Protein AF-A0A662TYC6-F1 (afdb_monomer_lite)

Radius of gyration: 16.45 Å; chains: 1; bounding box: 41×38×42 Å

Sequence (161 aa):
MAVKIGWFSTGRDKAARDLLSSVVGGIERGELDVEIRFVFSNRERGENRESDKFFSLVEGFSIPLVCFSSKKFKPEQRRAGLEESKKLGRDSDNLIEWRRSYDSVVMDLIGRFDVDICVLAGYMLIVSDLMCEKLDMINLHPAPPGGPTGSWEEVIWELIR

Foldseek 3Di:
DAAEEEEEAQLQAVVLLVVVVVVLVCVVVVVHSHHHQAYEHLDDAPPDPSSNVSVVSCVVSVHHYHYHHPCPQPVVLCVVQVVVCVVVVHGDPSNLVSLVVRVVVVCVRCVVTDGPAYEARHRPDDHHPVNVVVGHYDYDDPDPVVADDDPPVVRVVVVVD

pLDDT: mean 94.36, std 7.71, range [65.19, 98.81]

Structure (mmCIF, N/CA/C/O backbone):
data_AF-A0A662TYC6-F1
#
_entry.id   AF-A0A662TYC6-F1
#
loop_
_atom_site.group_PDB
_atom_site.id
_atom_site.type_symbol
_atom_site.label_atom_id
_atom_site.label_alt_id
_atom_site.label_comp_id
_atom_site.label_asym_id
_atom_site.label_entity_id
_atom_site.label_seq_id
_atom_site.pdbx_PDB_ins_code
_atom_site.Cartn_x
_atom_site.Cartn_y
_atom_site.Cartn_z
_atom_site.occupancy
_atom_site.B_iso_or_equiv
_atom_site.auth_seq_id
_atom_site.auth_comp_id
_atom_site.auth_asym_id
_atom_site.auth_atom_id
_atom_site.pdbx_PDB_model_num
ATOM 1 N N . MET A 1 1 ? -23.535 -4.348 9.429 1.00 72.38 1 MET A N 1
ATOM 2 C CA . MET A 1 1 ? -22.223 -4.927 9.780 1.00 72.38 1 MET A CA 1
ATOM 3 C C . MET A 1 1 ? -21.223 -4.032 9.098 1.00 72.38 1 MET A C 1
ATOM 5 O O . MET A 1 1 ? -21.409 -3.808 7.907 1.00 72.38 1 MET A O 1
ATOM 9 N N . ALA A 1 2 ? -20.251 -3.513 9.847 1.00 89.31 2 ALA A N 1
ATOM 10 C CA . ALA A 1 2 ? -19.237 -2.626 9.299 1.00 89.31 2 ALA A CA 1
ATOM 11 C C . ALA A 1 2 ? -18.475 -3.318 8.166 1.00 89.31 2 ALA A C 1
ATOM 13 O O . ALA A 1 2 ? -18.137 -4.498 8.286 1.00 89.31 2 ALA A O 1
ATOM 14 N N . VAL A 1 3 ? -18.205 -2.583 7.089 1.00 96.56 3 VAL A N 1
ATOM 15 C CA . VAL A 1 3 ? -17.368 -3.077 5.989 1.00 96.56 3 VAL A CA 1
ATOM 16 C C . VAL A 1 3 ? -15.922 -3.129 6.472 1.00 96.56 3 VAL A C 1
ATOM 18 O O . VAL A 1 3 ? -15.377 -2.125 6.932 1.00 96.56 3 VAL A O 1
ATOM 21 N N . LYS A 1 4 ? -15.280 -4.287 6.370 1.00 98.25 4 LYS A N 1
ATOM 22 C CA . LYS A 1 4 ? -13.887 -4.493 6.768 1.00 98.25 4 LYS A CA 1
ATOM 23 C C . LYS A 1 4 ? -12.969 -4.131 5.615 1.00 98.25 4 LYS A C 1
ATOM 25 O O . LYS A 1 4 ? -13.042 -4.743 4.551 1.00 98.25 4 LYS A O 1
ATOM 30 N N . ILE A 1 5 ? -12.068 -3.179 5.824 1.00 98.25 5 ILE A N 1
ATOM 31 C CA . ILE A 1 5 ? -11.175 -2.704 4.768 1.00 98.25 5 ILE A CA 1
ATOM 32 C C . ILE A 1 5 ? -9.700 -2.956 5.058 1.00 98.25 5 ILE A C 1
ATOM 34 O O . ILE A 1 5 ? -9.227 -2.813 6.189 1.00 98.25 5 ILE A O 1
ATOM 38 N N . GLY A 1 6 ? -8.961 -3.288 4.001 1.00 98.56 6 GLY A N 1
ATOM 39 C CA . GLY A 1 6 ? -7.503 -3.218 3.956 1.00 98.56 6 GLY A CA 1
ATOM 40 C C . GLY A 1 6 ? -7.054 -1.890 3.353 1.00 98.56 6 GLY A C 1
ATOM 41 O O . GLY A 1 6 ? -7.496 -1.523 2.268 1.00 98.56 6 GLY A O 1
ATOM 42 N N . TRP A 1 7 ? -6.181 -1.144 4.023 1.00 98.62 7 TRP A N 1
ATOM 43 C CA . TRP A 1 7 ? -5.755 0.179 3.558 1.00 98.62 7 TRP A CA 1
ATOM 44 C C . TRP A 1 7 ? -4.341 0.144 2.983 1.00 98.62 7 TRP A C 1
ATOM 46 O O . TRP A 1 7 ? -3.376 -0.077 3.705 1.00 98.62 7 TRP A O 1
ATOM 56 N N . PHE A 1 8 ? -4.172 0.421 1.697 1.00 98.69 8 PHE A N 1
ATOM 57 C CA . PHE A 1 8 ? -2.863 0.459 1.047 1.00 98.69 8 PHE A CA 1
ATOM 58 C C . PHE A 1 8 ? -2.409 1.902 0.866 1.00 98.69 8 PHE A C 1
ATOM 60 O O . PHE A 1 8 ? -3.081 2.697 0.209 1.00 98.69 8 PHE A O 1
ATOM 67 N N . SER A 1 9 ? -1.237 2.250 1.397 1.00 98.38 9 SER A N 1
ATOM 68 C CA . SER A 1 9 ? -0.655 3.576 1.199 1.00 98.38 9 SER A CA 1
ATOM 69 C C . SER A 1 9 ? 0.863 3.552 1.278 1.00 98.38 9 SER A C 1
ATOM 71 O O . SER A 1 9 ? 1.447 2.933 2.162 1.00 98.38 9 SER A O 1
ATOM 73 N N . THR A 1 10 ? 1.525 4.302 0.398 1.00 98.19 10 THR A N 1
ATOM 74 C CA . THR A 1 10 ? 2.970 4.548 0.517 1.00 98.19 10 THR A CA 1
ATOM 75 C C . THR A 1 10 ? 3.285 5.571 1.623 1.00 98.19 10 THR A C 1
ATOM 77 O O . THR A 1 10 ? 4.440 5.695 2.045 1.00 98.19 10 THR A O 1
ATOM 80 N N . GLY A 1 11 ? 2.289 6.340 2.088 1.00 96.38 11 GLY A N 1
ATOM 81 C CA . GLY A 1 11 ? 2.484 7.388 3.094 1.00 96.38 11 GLY A CA 1
ATOM 82 C C . GLY A 1 11 ? 3.472 8.468 2.639 1.00 96.38 11 GLY A C 1
ATOM 83 O O . GLY A 1 11 ? 4.344 8.865 3.405 1.00 96.38 11 GLY A O 1
ATOM 84 N N . ARG A 1 12 ? 3.428 8.877 1.361 1.00 93.94 12 ARG A N 1
ATOM 85 C CA . ARG A 1 12 ? 4.460 9.741 0.747 1.00 93.94 12 ARG A CA 1
ATOM 86 C C . ARG A 1 12 ? 4.481 11.165 1.319 1.00 93.94 12 ARG A C 1
ATOM 88 O O . ARG A 1 12 ? 5.522 11.815 1.234 1.00 93.94 12 ARG A O 1
ATOM 95 N N . ASP A 1 13 ? 3.375 11.649 1.873 1.00 93.31 13 ASP A N 1
ATOM 96 C CA . ASP A 1 13 ? 3.195 13.058 2.215 1.00 93.31 13 ASP A CA 1
ATOM 97 C C . ASP A 1 13 ? 2.191 13.284 3.365 1.00 93.31 13 ASP A C 1
ATOM 99 O O . ASP A 1 13 ? 1.711 12.358 4.026 1.00 93.31 13 ASP A O 1
ATOM 103 N N . LYS A 1 14 ? 1.903 14.562 3.639 1.00 95.12 14 LYS A N 1
ATOM 104 C CA . LYS A 1 14 ? 0.903 14.981 4.626 1.00 95.12 14 LYS A CA 1
ATOM 105 C C . LYS A 1 14 ? -0.519 14.585 4.211 1.00 95.12 14 LYS A C 1
ATOM 107 O O . LYS A 1 14 ? -1.291 14.227 5.092 1.00 95.12 14 LYS A O 1
ATOM 112 N N . ALA A 1 15 ? -0.854 14.597 2.921 1.00 93.25 15 ALA A N 1
ATOM 113 C CA . ALA A 1 15 ? -2.204 14.289 2.454 1.00 93.25 15 ALA A CA 1
ATOM 114 C C . ALA A 1 15 ? -2.584 12.829 2.748 1.00 93.25 15 ALA A C 1
ATOM 116 O O . ALA A 1 15 ? -3.699 12.571 3.189 1.00 93.25 15 ALA A O 1
ATOM 117 N N . ALA A 1 16 ? -1.640 11.889 2.625 1.00 95.81 16 ALA A N 1
ATOM 118 C CA . ALA A 1 16 ? -1.853 10.501 3.044 1.00 95.81 16 ALA A CA 1
ATOM 119 C C . ALA A 1 16 ? -2.223 10.384 4.538 1.00 95.81 16 ALA A C 1
ATOM 121 O O . ALA A 1 16 ? -3.100 9.604 4.908 1.00 95.81 16 ALA A O 1
ATOM 122 N N . ARG A 1 17 ? -1.581 11.188 5.401 1.00 97.88 17 ARG A N 1
ATOM 123 C CA . ARG A 1 17 ? -1.893 11.259 6.839 1.00 97.88 17 ARG A CA 1
ATOM 124 C C . ARG A 1 17 ? -3.238 11.927 7.105 1.00 97.88 17 ARG A C 1
ATOM 126 O O . ARG A 1 17 ? -4.016 11.413 7.899 1.00 97.88 17 ARG A O 1
ATOM 133 N N . ASP A 1 18 ? -3.511 13.047 6.444 1.00 97.69 18 ASP A N 1
ATOM 134 C CA . ASP A 1 18 ? -4.767 13.785 6.599 1.00 97.69 18 ASP A CA 1
ATOM 135 C C . ASP A 1 18 ? -5.971 12.930 6.178 1.00 97.69 18 ASP A C 1
ATOM 137 O O . ASP A 1 18 ? -6.989 12.916 6.870 1.00 97.69 18 ASP A O 1
ATOM 141 N N . LEU A 1 19 ? -5.838 12.177 5.082 1.00 96.94 19 LEU A N 1
ATOM 142 C CA . LEU A 1 19 ? -6.878 11.285 4.582 1.00 96.94 19 LEU A CA 1
ATOM 143 C C . LEU A 1 19 ? -7.176 10.157 5.576 1.00 96.94 19 LEU A C 1
ATOM 145 O O . LEU A 1 19 ? -8.333 9.975 5.948 1.00 96.94 19 LEU A O 1
ATOM 149 N N . LEU A 1 20 ? -6.148 9.441 6.048 1.00 98.12 20 LEU A N 1
ATOM 150 C CA . LEU A 1 20 ? -6.344 8.369 7.027 1.00 98.12 20 LEU A CA 1
ATOM 151 C C . LEU A 1 20 ? -6.967 8.904 8.326 1.00 98.12 20 LEU A C 1
ATOM 153 O O . LEU A 1 20 ? -7.939 8.332 8.807 1.00 98.12 20 LEU A O 1
ATOM 157 N N . SER A 1 21 ? -6.469 10.028 8.855 1.00 98.38 21 SER A N 1
ATOM 158 C CA . SER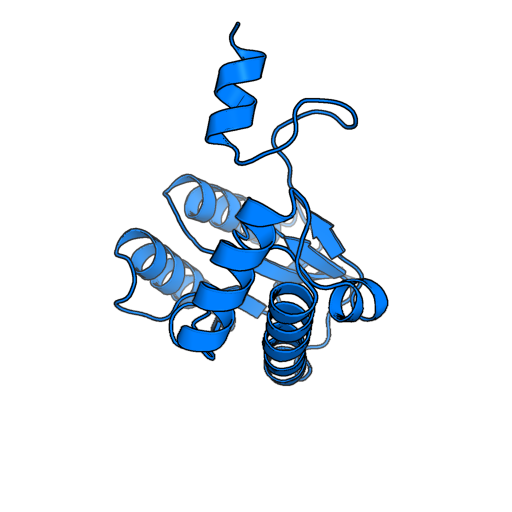 A 1 21 ? -7.039 10.670 10.050 1.00 98.38 21 SER A CA 1
ATOM 159 C C . SER A 1 21 ? -8.501 11.077 9.862 1.00 98.38 21 SER A C 1
ATOM 161 O O . SER A 1 21 ? -9.297 10.952 10.787 1.00 98.38 21 SER A O 1
ATOM 163 N N . SER A 1 22 ? -8.868 11.557 8.670 1.00 98.00 22 SER A N 1
ATOM 164 C CA . SER A 1 22 ? -10.250 11.947 8.367 1.00 98.00 22 SER A CA 1
ATOM 165 C C . SER A 1 22 ? -11.183 10.737 8.359 1.00 98.00 22 SER A C 1
ATOM 167 O O . SER A 1 22 ? -12.273 10.809 8.923 1.00 98.00 22 SER A O 1
ATOM 169 N N . VAL A 1 23 ? -10.739 9.618 7.772 1.00 97.62 23 VAL A N 1
ATOM 170 C CA . VAL A 1 23 ? -11.492 8.355 7.758 1.00 97.62 23 VAL A CA 1
ATOM 171 C C . VAL A 1 23 ? -11.627 7.788 9.169 1.00 97.62 23 VAL A C 1
ATOM 173 O O . VAL A 1 23 ? -12.743 7.500 9.588 1.00 97.62 23 VAL A O 1
ATOM 176 N N . VAL A 1 24 ? -10.533 7.695 9.932 1.00 97.94 24 VAL A N 1
ATOM 177 C CA . VAL A 1 24 ? -10.569 7.216 11.326 1.00 97.94 24 VAL A CA 1
ATOM 178 C C . VAL A 1 24 ? -11.489 8.088 12.179 1.00 97.94 24 VAL A C 1
ATOM 180 O O . VAL A 1 24 ? -12.361 7.563 12.862 1.00 97.94 24 VAL A O 1
ATOM 183 N N . GLY A 1 25 ? -11.393 9.415 12.065 1.00 98.12 25 GLY A N 1
ATOM 184 C CA . GLY A 1 25 ? -12.294 10.318 12.778 1.00 98.12 25 GLY A CA 1
ATOM 185 C C . GLY A 1 25 ? -13.765 10.148 12.375 1.00 98.12 25 GLY A C 1
ATOM 186 O O . GLY A 1 25 ? -14.643 10.280 13.221 1.00 98.12 25 GLY A O 1
ATOM 187 N N . GLY A 1 26 ? -14.057 9.855 11.102 1.00 98.00 26 GLY A N 1
ATOM 188 C CA . GLY A 1 26 ? -15.414 9.535 10.642 1.00 98.00 26 GLY A CA 1
ATOM 189 C C . GLY A 1 26 ? -15.947 8.224 11.231 1.00 98.00 26 GLY A C 1
ATOM 190 O O . GLY A 1 26 ? -17.109 8.160 11.625 1.00 98.00 26 GLY A O 1
ATOM 191 N N . ILE A 1 27 ? -15.089 7.208 11.363 1.00 97.31 27 ILE A N 1
ATOM 192 C CA . ILE A 1 27 ? -15.420 5.941 12.036 1.00 97.31 27 ILE A CA 1
ATOM 193 C C . ILE A 1 27 ? -15.717 6.194 13.523 1.00 97.31 27 ILE A C 1
ATOM 195 O O . ILE A 1 27 ? -16.763 5.785 14.019 1.00 97.31 27 ILE A O 1
ATOM 199 N N . GLU A 1 28 ? -14.853 6.930 14.228 1.00 96.56 28 GLU A N 1
ATOM 200 C CA . GLU A 1 28 ? -15.019 7.244 15.658 1.00 96.56 28 GLU A CA 1
ATOM 201 C C . GLU A 1 28 ? -16.289 8.055 15.957 1.00 96.56 28 GLU A C 1
ATOM 203 O O . GLU A 1 28 ? -16.907 7.882 17.008 1.00 96.56 28 GLU A O 1
ATOM 208 N N . ARG A 1 29 ? -16.706 8.927 15.029 1.00 97.75 29 ARG A N 1
ATOM 209 C CA . ARG A 1 29 ? -17.965 9.685 15.128 1.00 97.75 29 ARG A CA 1
ATOM 210 C C . ARG A 1 29 ? -19.204 8.878 14.720 1.00 97.75 29 ARG A C 1
ATOM 212 O O . ARG A 1 29 ? -20.314 9.382 14.870 1.00 97.75 29 ARG A O 1
ATOM 219 N N . GLY A 1 30 ? -19.040 7.652 14.218 1.00 95.94 30 GLY A N 1
ATOM 220 C CA . GLY A 1 30 ? -20.136 6.820 13.713 1.00 95.94 30 GLY A CA 1
ATOM 221 C C . GLY A 1 30 ? -20.708 7.286 12.368 1.00 95.94 30 GLY A C 1
ATOM 222 O O . GLY A 1 30 ? -21.814 6.896 12.005 1.00 95.94 30 GLY A O 1
ATOM 223 N N . GLU A 1 31 ? -19.977 8.124 11.628 1.00 97.12 31 GLU A N 1
ATOM 224 C CA . GLU A 1 31 ? -20.353 8.596 10.286 1.00 97.12 31 GLU A CA 1
ATOM 225 C C . GLU A 1 31 ? -20.039 7.550 9.206 1.00 97.12 31 GLU A C 1
ATOM 227 O O . GLU A 1 31 ? -20.664 7.540 8.146 1.00 97.12 31 GLU A O 1
ATOM 232 N N . LEU A 1 32 ? -19.065 6.675 9.473 1.00 95.06 32 LEU A N 1
ATOM 233 C CA . LEU A 1 32 ? -18.623 5.607 8.582 1.00 95.06 32 LEU A CA 1
ATOM 234 C C . LEU A 1 32 ? -18.755 4.252 9.290 1.00 95.06 32 LEU A C 1
ATOM 236 O O . LEU A 1 32 ? -18.071 4.006 10.280 1.00 95.06 32 LEU A O 1
ATOM 240 N N . ASP A 1 33 ? -19.592 3.357 8.756 1.00 95.81 33 ASP A N 1
ATOM 241 C CA . ASP A 1 33 ? -19.722 1.966 9.231 1.00 95.81 33 ASP A CA 1
ATOM 242 C C . ASP A 1 33 ? -18.633 1.084 8.590 1.00 95.81 33 ASP A C 1
ATOM 244 O O . ASP A 1 33 ? -18.896 0.251 7.719 1.00 95.81 33 ASP A O 1
ATOM 248 N N . VAL A 1 34 ? -17.375 1.350 8.955 1.00 96.06 34 VAL A N 1
ATOM 249 C CA . VAL A 1 34 ? -16.172 0.738 8.369 1.00 96.06 34 VAL A CA 1
ATOM 250 C C . VAL A 1 34 ? -15.177 0.352 9.467 1.00 96.06 34 VAL A C 1
ATOM 252 O O . VAL A 1 34 ? -14.972 1.105 10.414 1.00 96.06 34 VAL A O 1
ATOM 255 N N . GLU A 1 35 ? -14.502 -0.789 9.316 1.00 97.62 35 GLU A N 1
ATOM 256 C CA . GLU A 1 35 ? -13.394 -1.224 10.177 1.00 97.62 35 GLU A CA 1
ATOM 257 C C . GLU A 1 35 ? -12.097 -1.343 9.364 1.00 97.62 35 GLU A C 1
ATOM 259 O O . GLU A 1 35 ? -12.024 -2.115 8.410 1.00 97.62 35 GLU A O 1
ATOM 264 N N . ILE A 1 36 ? -11.037 -0.626 9.754 1.00 98.38 36 ILE A N 1
ATOM 265 C CA . ILE A 1 36 ? -9.716 -0.762 9.120 1.00 98.38 36 ILE A CA 1
ATOM 266 C C . ILE A 1 36 ? -8.965 -1.927 9.768 1.00 98.38 36 ILE A C 1
ATOM 268 O O . ILE A 1 36 ? -8.499 -1.834 10.902 1.00 98.38 36 ILE A O 1
ATOM 272 N N . ARG A 1 37 ? -8.818 -3.029 9.031 1.00 98.50 37 ARG A N 1
ATOM 273 C CA . ARG A 1 37 ? -8.225 -4.281 9.531 1.00 98.50 37 ARG A CA 1
ATOM 274 C C . ARG A 1 37 ? -6.706 -4.276 9.505 1.00 98.50 37 ARG A C 1
ATOM 276 O O . ARG A 1 37 ? -6.068 -4.894 10.356 1.00 98.50 37 ARG A O 1
ATOM 283 N N . PHE A 1 38 ? -6.135 -3.591 8.522 1.00 98.75 38 PHE A N 1
ATOM 284 C CA . PHE A 1 38 ? -4.704 -3.358 8.411 1.00 98.75 38 PHE A CA 1
ATOM 285 C C . PHE A 1 38 ? -4.423 -2.126 7.555 1.00 98.75 38 PHE A C 1
ATOM 287 O O . PHE A 1 38 ? -5.238 -1.722 6.722 1.00 98.75 38 PHE A O 1
ATOM 294 N N . VAL A 1 39 ? -3.217 -1.589 7.712 1.00 98.81 39 VAL A N 1
ATOM 295 C CA . VAL A 1 39 ? -2.596 -0.677 6.755 1.00 98.81 39 VAL A CA 1
ATOM 296 C C . VAL A 1 39 ? -1.355 -1.348 6.178 1.00 98.81 39 VAL A C 1
ATOM 298 O O . VAL A 1 39 ? -0.480 -1.780 6.925 1.00 98.81 39 VAL A O 1
ATOM 301 N N . PHE A 1 40 ? -1.268 -1.432 4.853 1.00 98.81 40 PHE A N 1
ATOM 302 C CA . PHE A 1 40 ? -0.095 -1.910 4.133 1.00 98.81 40 PHE A CA 1
ATOM 303 C C . PHE A 1 40 ? 0.707 -0.747 3.544 1.00 98.81 40 PHE A C 1
ATOM 305 O O . PHE A 1 40 ? 0.143 0.157 2.920 1.00 98.81 40 PHE A O 1
ATOM 312 N N . SER A 1 41 ? 2.033 -0.816 3.672 1.00 98.75 41 SER A N 1
ATOM 313 C CA . SER A 1 41 ? 2.968 0.072 2.986 1.00 98.75 41 SER A CA 1
ATOM 314 C C . SER A 1 41 ? 4.064 -0.694 2.257 1.00 98.75 41 SER A C 1
ATOM 316 O O . SER A 1 41 ? 4.704 -1.599 2.794 1.00 98.75 41 SER A O 1
ATOM 318 N N . ASN A 1 42 ? 4.358 -0.249 1.036 1.00 98.69 42 ASN A N 1
ATOM 319 C CA . ASN A 1 42 ? 5.470 -0.747 0.227 1.00 98.69 42 ASN A CA 1
ATOM 320 C C . ASN A 1 42 ? 6.843 -0.173 0.636 1.00 98.69 42 ASN A C 1
ATOM 322 O O . ASN A 1 42 ? 7.810 -0.270 -0.135 1.00 98.69 42 ASN A O 1
ATOM 326 N N . ARG A 1 43 ? 6.901 0.476 1.804 1.00 98.50 43 ARG A N 1
ATOM 327 C CA . ARG A 1 43 ? 8.091 1.049 2.433 1.00 98.50 43 ARG A CA 1
ATOM 328 C C . ARG A 1 43 ? 8.233 0.545 3.859 1.00 98.50 43 ARG A C 1
ATOM 330 O O . ARG A 1 43 ? 7.249 0.243 4.524 1.00 98.50 43 ARG A O 1
ATOM 337 N N . GLU A 1 44 ? 9.465 0.534 4.338 1.00 98.44 44 GLU A N 1
ATOM 338 C CA . GLU A 1 44 ? 9.804 0.205 5.723 1.00 98.44 44 GLU A CA 1
ATOM 339 C C . GLU A 1 44 ? 10.285 1.434 6.496 1.00 98.44 44 GLU A C 1
ATOM 341 O O . GLU A 1 44 ? 10.682 2.448 5.911 1.00 98.44 44 GLU A O 1
ATOM 346 N N . ARG A 1 45 ? 10.249 1.344 7.831 1.00 97.69 45 ARG A N 1
ATOM 347 C CA . ARG A 1 45 ? 10.694 2.431 8.704 1.00 97.69 45 ARG A CA 1
ATOM 348 C C . ARG A 1 45 ? 12.156 2.791 8.410 1.00 97.69 45 ARG A C 1
ATOM 350 O O . ARG A 1 45 ? 13.007 1.910 8.287 1.00 97.69 45 ARG A O 1
ATOM 357 N N . GLY A 1 46 ? 12.437 4.085 8.297 1.00 98.06 46 GLY A N 1
ATOM 358 C CA . GLY A 1 46 ? 13.751 4.632 7.960 1.00 98.06 46 GLY A CA 1
ATOM 359 C C . GLY A 1 46 ? 14.007 4.804 6.460 1.00 98.06 46 GLY A C 1
ATOM 360 O O . GLY A 1 46 ? 15.032 5.368 6.082 1.00 98.06 46 GLY A O 1
ATOM 361 N N . GLU A 1 47 ? 13.099 4.369 5.579 1.00 98.00 47 GLU A N 1
ATOM 362 C CA . GLU A 1 47 ? 13.260 4.587 4.135 1.00 98.00 47 GLU A CA 1
ATOM 363 C C . GLU A 1 47 ? 12.856 5.996 3.689 1.00 98.00 47 GLU A C 1
ATOM 365 O O . GLU A 1 47 ? 13.398 6.515 2.709 1.00 98.00 47 GLU A O 1
ATOM 370 N N . ASN A 1 48 ? 11.897 6.622 4.378 1.00 97.88 48 ASN A N 1
ATOM 371 C CA . ASN A 1 48 ? 11.454 7.978 4.081 1.00 97.88 48 ASN A CA 1
ATOM 372 C C . ASN A 1 48 ? 10.797 8.640 5.299 1.00 97.88 48 ASN A C 1
ATOM 374 O O . ASN A 1 48 ? 9.890 8.076 5.902 1.00 97.88 48 ASN A O 1
ATOM 378 N N . ARG A 1 49 ? 11.181 9.889 5.587 1.00 97.94 49 ARG A N 1
ATOM 379 C CA . ARG A 1 49 ? 10.696 10.637 6.756 1.00 97.94 49 ARG A CA 1
ATOM 380 C C . ARG A 1 49 ? 9.177 10.842 6.781 1.00 97.94 49 ARG A C 1
ATOM 382 O O . ARG A 1 49 ? 8.593 10.846 7.859 1.00 97.94 49 ARG A O 1
ATOM 389 N N . GLU A 1 50 ? 8.533 11.074 5.638 1.00 97.62 50 GLU A N 1
ATOM 390 C CA . GLU A 1 50 ? 7.074 11.259 5.616 1.00 97.62 50 GLU A CA 1
ATOM 391 C C . GLU A 1 50 ? 6.343 9.923 5.787 1.00 97.62 50 GLU A C 1
ATOM 393 O O . GLU A 1 50 ? 5.378 9.867 6.548 1.00 97.62 50 GLU A O 1
ATOM 398 N N . SER A 1 51 ? 6.873 8.836 5.212 1.00 98.12 51 SER A N 1
ATOM 399 C CA . SER A 1 51 ? 6.366 7.482 5.472 1.00 98.12 51 SER A CA 1
ATOM 400 C C . SER A 1 51 ? 6.518 7.098 6.944 1.00 98.12 51 SER A C 1
ATOM 402 O O . SER A 1 51 ? 5.576 6.580 7.527 1.00 98.12 51 SER A O 1
ATOM 404 N N . ASP A 1 52 ? 7.636 7.440 7.591 1.00 98.62 52 ASP A N 1
ATOM 405 C CA . ASP A 1 52 ? 7.836 7.179 9.023 1.00 98.62 52 ASP A CA 1
ATOM 406 C C . ASP A 1 52 ? 6.807 7.908 9.898 1.00 98.62 52 ASP A C 1
ATOM 408 O O . ASP A 1 52 ? 6.290 7.335 10.859 1.00 98.62 52 ASP A O 1
ATOM 412 N N . LYS A 1 53 ? 6.464 9.157 9.549 1.00 98.62 53 LYS A N 1
ATOM 413 C CA . LYS A 1 53 ? 5.382 9.897 10.219 1.00 98.62 53 LYS A CA 1
ATOM 414 C C . LYS A 1 53 ? 4.024 9.241 9.987 1.00 98.62 53 LYS A C 1
ATOM 416 O O . LYS A 1 53 ? 3.193 9.251 10.890 1.00 98.62 53 LYS A O 1
ATOM 421 N N . PHE A 1 54 ? 3.778 8.721 8.785 1.00 98.75 54 PHE A N 1
ATOM 422 C CA . PHE A 1 54 ? 2.555 7.987 8.473 1.00 98.75 54 PHE A CA 1
ATOM 423 C C . PHE A 1 54 ? 2.467 6.691 9.290 1.00 98.75 54 PHE A C 1
ATOM 425 O O . PHE A 1 54 ? 1.430 6.425 9.881 1.00 98.75 54 PHE A O 1
ATOM 432 N N . PHE A 1 55 ? 3.563 5.946 9.436 1.00 98.75 55 PHE A N 1
ATOM 433 C CA . PHE A 1 55 ? 3.608 4.728 10.254 1.00 98.75 55 PHE A CA 1
ATOM 434 C C . PHE A 1 55 ? 3.309 5.006 11.722 1.00 98.75 55 PHE A C 1
ATOM 436 O O . PHE A 1 55 ? 2.467 4.339 12.311 1.00 98.75 55 PHE A O 1
ATOM 443 N N . SER A 1 56 ? 3.926 6.043 12.290 1.00 98.69 56 SER A N 1
ATOM 444 C CA . SER A 1 56 ? 3.643 6.453 13.667 1.00 98.69 56 SER A CA 1
ATOM 445 C C . SER A 1 56 ? 2.194 6.910 13.872 1.00 98.69 56 SER A C 1
ATOM 447 O O . SER A 1 56 ? 1.649 6.712 14.953 1.00 98.69 56 SER A O 1
ATOM 449 N N . LEU A 1 57 ? 1.551 7.487 12.850 1.00 98.69 57 LEU A N 1
ATOM 450 C CA . LEU A 1 57 ? 0.122 7.807 12.891 1.00 98.69 57 LEU A CA 1
ATOM 451 C C . LEU A 1 57 ? -0.743 6.534 12.901 1.00 98.69 57 LEU A C 1
ATOM 453 O O . LEU A 1 57 ? -1.627 6.415 13.740 1.00 98.69 57 LEU A O 1
ATOM 457 N N . VAL A 1 58 ? -0.467 5.584 12.001 1.00 98.69 58 VAL A N 1
ATOM 458 C CA . VAL A 1 58 ? -1.178 4.292 11.918 1.00 98.69 58 VAL A CA 1
ATOM 459 C C . VAL A 1 58 ? -1.100 3.537 13.247 1.00 98.69 58 VAL A C 1
ATOM 461 O O . VAL A 1 58 ? -2.120 3.092 13.769 1.00 98.69 58 VAL A O 1
ATOM 464 N N . GLU A 1 59 ? 0.104 3.438 13.814 1.00 98.50 59 GLU A N 1
ATOM 465 C CA . GLU A 1 59 ? 0.342 2.817 15.121 1.00 98.50 59 GLU A CA 1
ATOM 466 C C . GLU A 1 59 ? -0.407 3.560 16.238 1.00 98.50 59 GLU A C 1
ATOM 468 O O . GLU A 1 59 ? -0.967 2.925 17.129 1.00 98.50 59 GLU A O 1
ATOM 473 N N . GLY A 1 60 ? -0.471 4.895 16.172 1.00 98.44 60 GLY A N 1
ATOM 474 C CA . GLY A 1 60 ? -1.227 5.726 17.113 1.00 98.44 60 GLY A CA 1
ATOM 475 C C . GLY A 1 60 ? -2.736 5.465 17.095 1.00 98.44 60 GLY A C 1
ATOM 476 O O . GLY A 1 60 ? -3.378 5.560 18.137 1.00 98.44 60 GLY A O 1
ATOM 477 N N . PHE A 1 61 ? -3.292 5.059 15.951 1.00 98.31 61 PHE A N 1
ATOM 478 C CA . PHE A 1 61 ? -4.680 4.597 15.833 1.00 98.31 61 PHE A CA 1
ATOM 479 C C . PHE A 1 61 ? -4.880 3.135 16.250 1.00 98.31 61 PHE A C 1
ATOM 481 O O . PHE A 1 61 ? -5.985 2.614 16.144 1.00 98.31 61 PHE A O 1
ATOM 488 N N . SER A 1 62 ? -3.832 2.451 16.725 1.00 97.88 62 SER A N 1
ATOM 489 C CA . SER A 1 62 ? -3.861 1.019 17.056 1.00 97.88 62 SER A CA 1
ATOM 490 C C . SER A 1 62 ? -4.265 0.119 15.878 1.00 97.88 62 SER A C 1
ATOM 492 O O . SER A 1 62 ? -4.759 -0.991 16.076 1.00 97.88 62 SER A O 1
ATOM 494 N N . ILE A 1 63 ? -4.030 0.574 14.642 1.00 98.44 63 ILE A N 1
ATOM 495 C CA . ILE A 1 63 ? -4.292 -0.204 13.429 1.00 98.44 63 ILE A CA 1
ATOM 496 C C . ILE A 1 63 ? -3.060 -1.072 13.122 1.00 98.44 63 ILE A C 1
ATOM 498 O O . ILE A 1 63 ? -1.936 -0.560 13.137 1.00 98.44 63 ILE A O 1
ATOM 502 N N . PRO A 1 64 ? -3.222 -2.370 12.800 1.00 98.56 64 PRO A N 1
ATOM 503 C CA . PRO A 1 64 ? -2.105 -3.214 12.388 1.00 98.56 64 PRO A CA 1
ATOM 504 C C . PRO A 1 64 ? -1.376 -2.657 11.157 1.00 98.56 64 PRO A C 1
ATOM 506 O O . PRO A 1 64 ? -1.956 -2.549 10.077 1.00 98.56 64 PRO A O 1
ATOM 509 N N . LEU A 1 65 ? -0.088 -2.344 11.306 1.00 98.75 65 LEU A N 1
ATOM 510 C CA . LEU A 1 65 ? 0.776 -1.897 10.214 1.00 98.75 65 LEU A CA 1
ATOM 511 C C . LEU A 1 65 ? 1.566 -3.079 9.635 1.00 98.75 65 LEU A C 1
ATOM 513 O O . LEU A 1 65 ? 2.283 -3.777 10.353 1.00 98.75 65 LEU A O 1
ATOM 517 N N . VAL A 1 66 ? 1.461 -3.282 8.323 1.00 98.75 66 VAL A N 1
ATOM 518 C CA . VAL A 1 66 ? 2.238 -4.262 7.556 1.00 98.75 66 VAL A CA 1
ATOM 519 C C . VAL A 1 66 ? 3.135 -3.511 6.581 1.00 98.75 66 VAL A C 1
ATOM 521 O O . VAL A 1 66 ? 2.656 -2.759 5.735 1.00 98.75 66 VAL A O 1
ATOM 524 N N . CYS A 1 67 ? 4.443 -3.729 6.674 1.00 98.62 67 CYS A N 1
ATOM 525 C CA . CYS A 1 67 ? 5.417 -3.108 5.784 1.00 98.62 67 CYS A CA 1
ATOM 526 C C . CYS A 1 67 ? 6.186 -4.178 5.018 1.00 98.62 67 CYS A C 1
ATOM 528 O O . CYS A 1 67 ? 6.636 -5.159 5.610 1.00 98.62 67 CYS A O 1
ATOM 530 N N . PHE A 1 68 ? 6.378 -3.962 3.719 1.00 98.75 68 PHE A N 1
ATOM 531 C CA . PHE A 1 68 ? 7.270 -4.785 2.910 1.00 98.75 68 PHE A CA 1
ATOM 532 C C . PHE A 1 68 ? 7.957 -3.929 1.852 1.00 98.75 68 PHE A C 1
ATOM 534 O O . PHE A 1 68 ? 7.313 -3.422 0.932 1.00 98.75 68 PHE A O 1
ATOM 541 N N . SER A 1 69 ? 9.269 -3.727 1.979 1.00 98.62 69 SER A N 1
ATOM 542 C CA . SER A 1 69 ? 9.972 -2.780 1.113 1.00 98.62 69 SER A CA 1
ATOM 543 C C . SER A 1 69 ? 10.072 -3.252 -0.340 1.00 98.62 69 SER A C 1
ATOM 545 O O . SER A 1 69 ? 10.834 -4.153 -0.696 1.00 98.62 69 SER A O 1
ATOM 547 N N . SER A 1 70 ? 9.390 -2.527 -1.223 1.00 98.19 70 SER A N 1
ATOM 548 C CA . SER A 1 70 ? 9.540 -2.663 -2.679 1.00 98.19 70 SER A CA 1
ATOM 549 C C . SER A 1 70 ? 10.923 -2.265 -3.197 1.00 98.19 70 SER A C 1
ATOM 551 O O . SER A 1 70 ? 11.335 -2.707 -4.267 1.00 98.19 70 SER A O 1
ATOM 553 N N . LYS A 1 71 ? 11.664 -1.440 -2.447 1.00 97.62 71 LYS A N 1
ATOM 554 C CA . LYS A 1 71 ? 13.034 -1.046 -2.795 1.00 97.62 71 LYS A CA 1
ATOM 555 C C . LYS A 1 71 ? 14.025 -2.177 -2.526 1.00 97.62 71 LYS A C 1
ATOM 557 O O . LYS A 1 71 ? 14.985 -2.326 -3.277 1.00 97.62 71 LYS A O 1
ATOM 562 N N . LYS A 1 72 ? 13.812 -2.940 -1.451 1.00 98.44 72 LYS A N 1
ATOM 563 C CA . LYS A 1 72 ? 14.680 -4.057 -1.053 1.00 98.44 72 LYS A CA 1
ATOM 564 C C . LYS A 1 72 ? 14.339 -5.358 -1.783 1.00 98.44 72 LYS A C 1
ATOM 566 O O . LYS A 1 72 ? 15.182 -6.246 -1.857 1.00 98.44 72 LYS A O 1
ATOM 571 N N . PHE A 1 73 ? 13.135 -5.479 -2.338 1.00 98.50 73 PHE A N 1
ATOM 572 C CA . PHE A 1 73 ? 12.705 -6.688 -3.032 1.00 98.50 73 PHE A CA 1
ATOM 573 C C . PHE A 1 73 ? 13.284 -6.796 -4.450 1.00 98.50 73 PHE A C 1
ATOM 575 O O . PHE A 1 73 ? 12.896 -6.048 -5.349 1.00 98.50 73 PHE A O 1
ATOM 582 N N . LYS A 1 74 ? 14.191 -7.762 -4.658 1.00 98.25 74 LYS A N 1
ATOM 583 C CA . LYS A 1 74 ? 14.818 -8.094 -5.956 1.00 98.25 74 LYS A CA 1
ATOM 584 C C . LYS A 1 74 ? 15.214 -6.841 -6.777 1.00 98.25 74 LYS A C 1
ATOM 586 O O . LYS A 1 74 ? 14.711 -6.649 -7.892 1.00 98.25 74 LYS A O 1
ATOM 591 N N . PRO A 1 75 ? 16.064 -5.948 -6.235 1.00 98.06 75 PRO A N 1
ATOM 592 C CA . PRO A 1 75 ? 16.304 -4.627 -6.817 1.00 98.06 75 PRO A CA 1
ATOM 593 C C . PRO A 1 75 ? 16.939 -4.682 -8.213 1.00 98.06 75 PRO A C 1
ATOM 595 O O . PRO A 1 75 ? 16.631 -3.839 -9.059 1.00 98.06 75 PRO A O 1
ATOM 598 N N . GLU A 1 76 ? 17.780 -5.681 -8.491 1.00 98.00 76 GLU A N 1
ATOM 599 C CA . GLU A 1 76 ? 18.409 -5.874 -9.799 1.00 98.00 76 GLU A CA 1
ATOM 600 C C . GLU A 1 76 ? 17.376 -6.237 -10.868 1.00 98.00 76 GLU A C 1
ATOM 602 O O . GLU A 1 76 ? 17.368 -5.613 -11.930 1.00 98.00 76 GLU A O 1
ATOM 607 N N . GLN A 1 77 ? 16.471 -7.179 -10.568 1.00 97.69 77 GLN A N 1
ATOM 608 C CA . GLN A 1 77 ? 15.384 -7.574 -11.472 1.00 97.69 77 GLN A CA 1
ATOM 609 C C . GLN A 1 77 ? 14.459 -6.385 -11.748 1.00 97.69 77 GLN A C 1
ATOM 611 O O . GLN A 1 77 ? 14.143 -6.106 -12.904 1.00 97.69 77 GLN A O 1
ATOM 616 N N . ARG A 1 78 ? 14.089 -5.628 -10.705 1.00 97.69 78 ARG A N 1
ATOM 617 C CA . ARG A 1 78 ? 13.257 -4.426 -10.852 1.00 97.69 78 ARG A CA 1
ATOM 618 C C . ARG A 1 78 ? 13.903 -3.397 -11.773 1.00 97.69 78 ARG A C 1
ATOM 620 O O . ARG A 1 78 ? 13.238 -2.844 -12.645 1.00 97.69 78 ARG A O 1
ATOM 627 N N . ARG A 1 79 ? 15.195 -3.115 -11.569 1.00 97.75 79 ARG A N 1
ATOM 628 C CA . ARG A 1 79 ? 15.943 -2.142 -12.376 1.00 97.75 79 ARG A CA 1
ATOM 629 C C . ARG A 1 79 ? 16.025 -2.588 -13.833 1.00 97.75 79 ARG A C 1
ATOM 631 O O . ARG A 1 79 ? 15.690 -1.794 -14.705 1.00 97.75 79 ARG A O 1
ATOM 638 N N . ALA A 1 80 ? 16.412 -3.839 -14.078 1.00 97.44 80 ALA A N 1
ATOM 639 C CA . ALA A 1 80 ? 16.503 -4.390 -15.427 1.00 97.44 80 ALA A CA 1
ATOM 640 C C . ALA A 1 80 ? 15.144 -4.350 -16.145 1.00 97.44 80 ALA A C 1
ATOM 642 O O . ALA A 1 80 ? 15.060 -3.851 -17.265 1.00 97.44 80 ALA A O 1
ATOM 643 N N . GLY A 1 81 ? 14.067 -4.769 -15.469 1.00 97.62 81 GLY A N 1
ATOM 644 C CA . GLY A 1 81 ? 12.712 -4.723 -16.021 1.00 97.62 81 GLY A CA 1
ATOM 645 C C . GLY A 1 81 ? 12.243 -3.299 -16.341 1.00 97.62 81 GLY A C 1
ATOM 646 O O . GLY A 1 81 ? 11.658 -3.065 -17.396 1.00 97.62 81 GLY A O 1
ATOM 647 N N . LEU A 1 82 ? 12.542 -2.312 -15.488 1.00 97.00 82 LEU A N 1
ATOM 648 C CA . LEU A 1 82 ? 12.224 -0.903 -15.763 1.00 97.00 82 LEU A CA 1
ATOM 649 C C . LEU A 1 82 ? 13.004 -0.345 -16.962 1.00 97.00 82 LEU A C 1
ATOM 651 O O . LEU A 1 82 ? 12.442 0.396 -17.768 1.00 97.00 82 LEU A O 1
ATOM 655 N N . GLU A 1 83 ? 14.292 -0.669 -17.087 1.00 97.69 83 GLU A N 1
ATOM 656 C CA . GLU A 1 83 ? 15.119 -0.246 -18.225 1.00 97.69 83 GLU A CA 1
ATOM 657 C C . GLU A 1 83 ? 14.652 -0.874 -19.540 1.00 97.69 83 GLU A C 1
ATOM 659 O O . GLU A 1 83 ? 14.596 -0.196 -20.566 1.00 97.69 83 GLU A O 1
ATOM 664 N N . GLU A 1 84 ? 14.283 -2.151 -19.508 1.00 97.62 84 GLU A N 1
ATOM 665 C CA . GLU A 1 84 ? 13.713 -2.868 -20.644 1.00 97.62 84 GLU A CA 1
ATOM 666 C C . GLU A 1 84 ? 12.356 -2.281 -21.050 1.00 97.62 84 GLU A C 1
ATOM 668 O O . GLU A 1 84 ? 12.145 -1.969 -22.221 1.00 97.62 84 GLU A O 1
ATOM 673 N N . SER A 1 85 ? 11.475 -2.025 -20.080 1.00 97.44 85 SER A N 1
ATOM 674 C CA . SER A 1 85 ? 10.146 -1.455 -20.331 1.00 97.44 85 SER A CA 1
ATOM 675 C C . SER A 1 85 ? 10.227 -0.086 -21.015 1.00 97.44 85 SER A C 1
ATOM 677 O O . SER A 1 85 ? 9.498 0.194 -21.966 1.00 97.44 85 SER A O 1
ATOM 679 N N . LYS A 1 86 ? 11.189 0.755 -20.602 1.00 95.81 86 LYS A N 1
ATOM 680 C CA . LYS A 1 86 ? 11.455 2.049 -21.255 1.00 95.81 86 LYS A CA 1
ATOM 681 C C . LYS A 1 86 ? 11.848 1.899 -22.724 1.00 95.81 86 LYS A C 1
ATOM 683 O O . LYS A 1 86 ? 11.446 2.726 -23.534 1.00 95.81 86 LYS A O 1
ATOM 688 N N . LYS A 1 87 ? 12.628 0.870 -23.072 1.00 95.94 87 LYS A N 1
ATOM 689 C CA . LYS A 1 87 ? 13.033 0.599 -24.463 1.00 95.94 87 LYS A CA 1
ATOM 690 C C . LYS A 1 87 ? 11.872 0.065 -25.302 1.00 95.94 87 LYS A C 1
ATOM 692 O O . LYS A 1 87 ? 11.804 0.365 -26.487 1.00 95.94 87 LYS A O 1
ATOM 697 N N . LEU A 1 88 ? 10.982 -0.720 -24.694 1.00 95.69 88 LEU A N 1
ATOM 698 C CA . LEU A 1 88 ? 9.839 -1.341 -25.368 1.00 95.69 88 LEU A CA 1
ATOM 699 C C . LEU A 1 88 ? 8.626 -0.409 -25.511 1.00 95.69 88 LEU A C 1
ATOM 701 O O . LEU A 1 88 ? 7.759 -0.680 -26.337 1.00 95.69 88 LEU A O 1
ATOM 705 N N . GLY A 1 89 ? 8.528 0.647 -24.697 1.00 94.81 89 GLY A N 1
ATOM 706 C CA . GLY A 1 89 ? 7.332 1.498 -24.629 1.00 94.81 89 GLY A CA 1
ATOM 707 C C . GLY A 1 89 ? 6.121 0.813 -23.979 1.00 94.81 89 GLY A C 1
ATOM 708 O O . GLY A 1 89 ? 5.008 1.321 -24.061 1.00 94.81 89 GLY A O 1
ATOM 709 N N . ARG A 1 90 ? 6.333 -0.340 -23.339 1.00 94.50 90 ARG A N 1
ATOM 710 C CA . ARG A 1 90 ? 5.349 -1.116 -22.573 1.00 94.50 90 ARG A CA 1
ATOM 711 C C . ARG A 1 90 ? 6.054 -1.830 -21.427 1.00 94.50 90 ARG A C 1
ATOM 713 O O . ARG A 1 90 ? 7.277 -1.941 -21.447 1.00 94.50 90 ARG A O 1
ATOM 720 N N . ASP A 1 91 ? 5.299 -2.371 -20.478 1.00 94.94 91 ASP A N 1
ATOM 721 C CA . ASP A 1 91 ? 5.880 -3.228 -19.446 1.00 94.94 91 ASP A CA 1
ATOM 722 C C . ASP A 1 91 ? 6.550 -4.463 -20.069 1.00 94.94 91 ASP A C 1
ATOM 724 O O . ASP A 1 91 ? 5.984 -5.129 -20.946 1.00 94.94 91 ASP A O 1
ATOM 728 N N . SER A 1 92 ? 7.777 -4.741 -19.628 1.00 97.69 92 SER A N 1
ATOM 729 C CA . SER A 1 92 ? 8.518 -5.936 -20.009 1.00 97.69 92 SER A CA 1
ATOM 730 C C . SER A 1 92 ? 8.112 -7.140 -19.170 1.00 97.69 92 SER A C 1
ATOM 732 O O . SER A 1 92 ? 7.652 -6.995 -18.035 1.00 97.69 92 SER A O 1
ATOM 734 N N . ASP A 1 93 ? 8.337 -8.338 -19.702 1.00 97.31 93 ASP A N 1
ATOM 735 C CA . AS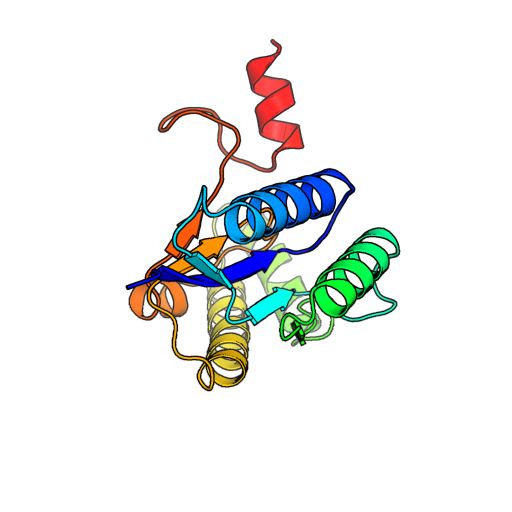P A 1 93 ? 7.969 -9.585 -19.028 1.00 97.31 93 ASP A CA 1
ATOM 736 C C . ASP A 1 93 ? 8.698 -9.717 -17.677 1.00 97.31 93 ASP A C 1
ATOM 738 O O . ASP A 1 93 ? 8.092 -10.109 -16.682 1.00 97.31 93 ASP A O 1
ATOM 742 N N . ASN A 1 94 ? 9.951 -9.249 -17.595 1.00 96.75 94 ASN A N 1
ATOM 743 C CA . ASN A 1 94 ? 10.710 -9.174 -16.341 1.00 96.75 94 ASN A CA 1
ATOM 744 C C . ASN A 1 94 ? 10.065 -8.241 -15.304 1.00 96.75 94 ASN A C 1
ATOM 746 O O . ASN A 1 94 ? 10.086 -8.532 -14.106 1.00 96.75 94 ASN A O 1
ATOM 750 N N . LEU A 1 95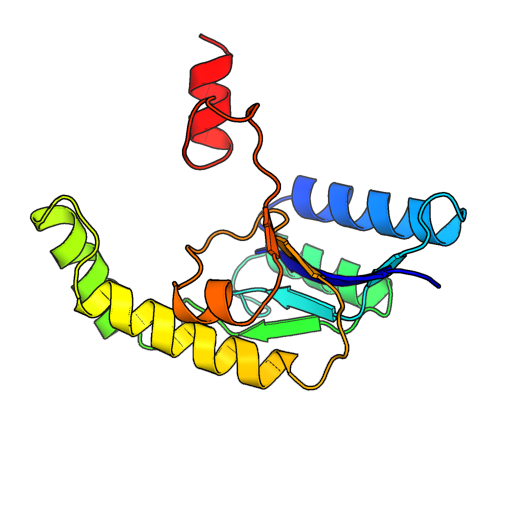 ? 9.518 -7.097 -15.737 1.00 98.00 95 LEU A N 1
ATOM 751 C CA . LEU A 1 95 ? 8.849 -6.164 -14.829 1.00 98.00 95 LEU A CA 1
ATOM 752 C C . LEU A 1 95 ? 7.498 -6.716 -14.364 1.00 98.00 95 LEU A C 1
ATOM 754 O O . LEU A 1 95 ? 7.158 -6.569 -13.189 1.00 98.00 95 LEU A O 1
ATOM 758 N N . ILE A 1 96 ? 6.758 -7.375 -15.259 1.00 98.12 96 ILE A N 1
ATOM 759 C CA . ILE A 1 96 ? 5.499 -8.061 -14.943 1.00 98.12 96 ILE A CA 1
ATOM 760 C C . ILE A 1 96 ? 5.754 -9.174 -13.918 1.00 98.12 96 ILE A C 1
ATOM 762 O O . ILE A 1 96 ? 5.082 -9.228 -12.887 1.00 98.12 96 ILE A O 1
ATOM 766 N N . GLU A 1 97 ? 6.767 -10.014 -14.140 1.00 98.25 97 GLU A N 1
ATOM 767 C CA . GLU A 1 97 ? 7.145 -11.087 -13.216 1.00 98.25 97 GLU A CA 1
ATOM 768 C C . GLU A 1 97 ? 7.588 -10.544 -11.851 1.00 98.25 97 GLU A C 1
ATOM 770 O O . GLU A 1 97 ? 7.202 -11.082 -10.807 1.00 98.25 97 GLU A O 1
ATOM 775 N N . TRP A 1 98 ? 8.357 -9.448 -11.835 1.00 98.56 98 TRP A N 1
ATOM 776 C CA . TRP A 1 98 ? 8.752 -8.789 -10.592 1.00 98.56 98 TRP A CA 1
ATOM 777 C C . TRP A 1 98 ? 7.530 -8.316 -9.794 1.00 98.56 98 TRP A C 1
ATOM 779 O O . TRP A 1 98 ? 7.467 -8.570 -8.590 1.00 98.56 98 TRP A O 1
ATOM 789 N N . ARG A 1 99 ? 6.540 -7.688 -10.453 1.00 98.44 99 ARG A N 1
ATOM 790 C CA . ARG A 1 99 ? 5.300 -7.226 -9.801 1.00 98.44 99 ARG A CA 1
ATOM 791 C C . ARG A 1 99 ? 4.496 -8.395 -9.242 1.00 98.44 99 ARG A C 1
ATOM 793 O O . ARG A 1 99 ? 4.170 -8.373 -8.063 1.00 98.44 99 ARG A O 1
ATOM 800 N N . ARG A 1 100 ? 4.263 -9.447 -10.038 1.00 98.56 100 ARG A N 1
ATOM 801 C CA . ARG A 1 100 ? 3.558 -10.660 -9.576 1.00 98.56 100 ARG A CA 1
ATOM 802 C C . ARG A 1 100 ? 4.265 -11.311 -8.389 1.00 98.56 100 ARG A C 1
ATOM 804 O O . ARG A 1 100 ? 3.615 -11.708 -7.428 1.00 98.56 100 ARG A O 1
ATOM 811 N N . SER A 1 101 ? 5.597 -11.391 -8.432 1.00 98.56 101 SER A N 1
ATOM 812 C CA . SER A 1 101 ? 6.400 -11.940 -7.333 1.00 98.56 101 SER A CA 1
ATOM 813 C C . SER A 1 101 ? 6.286 -11.101 -6.061 1.00 98.56 101 SER A C 1
ATOM 815 O O . SER A 1 101 ? 6.171 -11.656 -4.973 1.00 98.56 101 SER A O 1
ATOM 817 N N . TYR A 1 102 ? 6.353 -9.774 -6.190 1.00 98.75 102 TYR A N 1
ATOM 818 C CA . TYR A 1 102 ? 6.245 -8.855 -5.059 1.00 98.75 102 TYR A CA 1
ATOM 819 C C . TYR A 1 102 ? 4.855 -8.945 -4.426 1.00 98.75 102 TYR A C 1
ATOM 821 O O . TYR A 1 102 ? 4.735 -9.180 -3.225 1.00 98.75 102 TYR A O 1
ATOM 829 N N . ASP A 1 103 ? 3.816 -8.855 -5.249 1.00 98.62 103 ASP A N 1
ATOM 830 C CA . ASP A 1 103 ? 2.427 -8.891 -4.806 1.00 98.62 103 ASP A CA 1
ATOM 831 C C . ASP A 1 103 ? 2.027 -10.240 -4.213 1.00 98.62 103 ASP A C 1
ATOM 833 O O . ASP A 1 103 ? 1.243 -10.269 -3.270 1.00 98.62 103 ASP A O 1
ATOM 837 N N . SER A 1 104 ? 2.597 -11.353 -4.691 1.00 98.62 104 SER A N 1
ATOM 838 C CA . SER A 1 104 ? 2.403 -12.661 -4.054 1.00 98.62 104 SER A CA 1
ATOM 839 C C . SER A 1 104 ? 2.837 -12.639 -2.590 1.00 98.62 104 SER A C 1
ATOM 841 O O . SER A 1 104 ? 2.087 -13.082 -1.727 1.00 98.62 104 SER A O 1
ATOM 843 N N . VAL A 1 105 ? 4.011 -12.069 -2.295 1.00 98.62 105 VAL A N 1
ATOM 844 C CA . VAL A 1 105 ? 4.502 -11.954 -0.913 1.00 98.62 105 VAL A CA 1
ATOM 845 C C . VAL A 1 105 ? 3.621 -11.007 -0.101 1.00 98.62 105 VAL A C 1
ATOM 847 O O . VAL A 1 105 ? 3.317 -11.285 1.056 1.00 98.62 105 VAL A O 1
ATOM 850 N N . VAL A 1 106 ? 3.182 -9.894 -0.697 1.00 98.62 106 VAL A N 1
ATOM 851 C CA . VAL A 1 106 ? 2.268 -8.958 -0.028 1.00 98.62 106 VAL A CA 1
ATOM 852 C C . VAL A 1 106 ? 0.953 -9.644 0.340 1.00 98.62 106 VAL A C 1
ATOM 854 O O . VAL A 1 106 ? 0.518 -9.508 1.482 1.00 98.62 106 VAL A O 1
ATOM 857 N N . MET A 1 107 ? 0.356 -10.414 -0.575 1.00 98.44 107 MET A N 1
ATOM 858 C CA . MET A 1 107 ? -0.868 -11.180 -0.314 1.00 98.44 107 MET A CA 1
ATOM 859 C C . MET A 1 107 ? -0.683 -1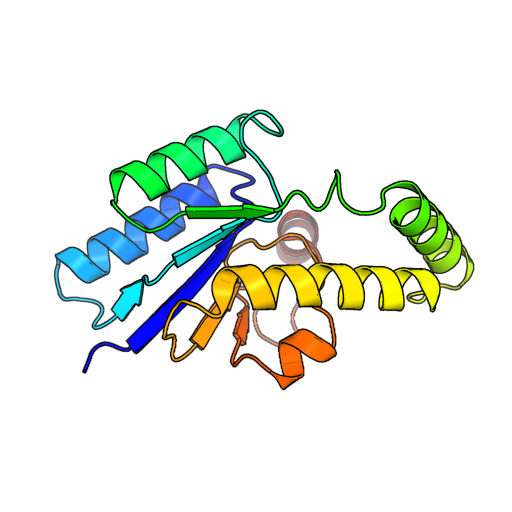2.201 0.810 1.00 98.44 107 MET A C 1
ATOM 861 O O . MET A 1 107 ? -1.556 -12.307 1.667 1.00 98.44 107 MET A O 1
ATOM 865 N N . ASP A 1 108 ? 0.457 -12.891 0.871 1.00 98.44 108 ASP A N 1
ATOM 866 C CA . ASP A 1 108 ? 0.747 -13.827 1.963 1.00 98.44 108 ASP A CA 1
ATOM 867 C C . ASP A 1 108 ? 0.840 -13.106 3.323 1.00 98.44 108 ASP A C 1
ATOM 869 O O . ASP A 1 108 ? 0.333 -13.595 4.335 1.00 98.44 108 ASP A O 1
ATOM 873 N N . LEU A 1 109 ? 1.441 -11.909 3.360 1.00 98.38 109 LEU A N 1
ATOM 874 C CA . LEU A 1 109 ? 1.576 -11.105 4.583 1.00 98.38 109 LEU A CA 1
ATOM 875 C C . LEU A 1 109 ? 0.232 -10.572 5.101 1.00 98.38 109 LEU A C 1
ATOM 877 O O . LEU A 1 109 ? 0.018 -10.506 6.318 1.00 98.38 109 LEU A O 1
ATOM 881 N N . ILE A 1 110 ? -0.661 -10.165 4.195 1.00 98.00 110 ILE A N 1
ATOM 882 C CA . ILE A 1 110 ? -1.975 -9.608 4.549 1.00 98.00 110 ILE A CA 1
ATOM 883 C C . ILE A 1 110 ? -3.073 -10.675 4.646 1.00 98.00 110 ILE A C 1
ATOM 885 O O . ILE A 1 110 ? -4.107 -10.408 5.246 1.00 98.00 110 ILE A O 1
ATOM 889 N N . GLY A 1 111 ? -2.851 -11.891 4.139 1.00 96.88 111 GLY A N 1
ATOM 890 C CA . GLY A 1 111 ? -3.858 -12.962 4.085 1.00 96.88 111 GLY A CA 1
ATOM 891 C C . GLY A 1 111 ? -4.357 -13.454 5.449 1.00 96.88 111 GLY A C 1
ATOM 892 O O . GLY A 1 111 ? -5.356 -14.159 5.531 1.00 96.88 111 GLY A O 1
ATOM 893 N N . ARG A 1 112 ? -3.694 -13.059 6.542 1.00 96.50 112 ARG A N 1
ATOM 894 C CA . ARG A 1 112 ? -4.161 -13.290 7.920 1.00 96.50 112 ARG A CA 1
ATOM 895 C C . ARG A 1 112 ? -5.293 -12.354 8.361 1.00 96.50 112 ARG A C 1
ATOM 897 O O . ARG A 1 112 ? -5.854 -12.559 9.437 1.00 96.50 112 ARG A O 1
ATOM 904 N N . PHE A 1 113 ? -5.570 -11.294 7.605 1.00 97.88 113 PHE A N 1
ATOM 905 C CA . PHE A 1 113 ? -6.619 -10.331 7.913 1.00 97.88 113 PHE A CA 1
ATOM 906 C C . PHE A 1 113 ? -7.861 -10.628 7.076 1.00 97.88 113 PHE A C 1
ATOM 908 O O . PHE A 1 113 ? -7.798 -10.685 5.854 1.00 97.88 113 PHE A O 1
ATOM 915 N N . ASP A 1 114 ? -8.992 -10.770 7.754 1.00 95.75 114 ASP A N 1
ATOM 916 C CA . ASP A 1 114 ? -10.308 -10.864 7.128 1.00 95.75 114 ASP A CA 1
ATOM 917 C C . ASP A 1 114 ? -10.763 -9.468 6.677 1.00 95.75 114 ASP A C 1
ATOM 919 O O . ASP A 1 114 ? -10.978 -8.607 7.536 1.00 95.75 114 ASP A O 1
ATOM 923 N N . VAL A 1 115 ? -10.838 -9.235 5.361 1.00 97.25 115 VAL A N 1
ATOM 924 C CA . VAL A 1 115 ? -11.231 -7.966 4.722 1.00 97.25 115 VAL A CA 1
ATOM 925 C C . VAL A 1 115 ? -12.236 -8.213 3.602 1.00 97.25 115 VAL A C 1
ATOM 927 O O . VAL A 1 115 ? -12.097 -9.173 2.852 1.00 97.25 115 VAL A O 1
ATOM 930 N N . ASP A 1 116 ? -13.206 -7.311 3.465 1.00 97.62 116 ASP A N 1
ATOM 931 C CA . ASP A 1 116 ? -14.197 -7.328 2.386 1.00 97.62 116 ASP A CA 1
ATOM 932 C C . ASP A 1 116 ? -13.669 -6.614 1.132 1.00 97.62 116 ASP A C 1
ATOM 934 O O . ASP A 1 116 ? -13.977 -7.008 0.014 1.00 97.62 116 ASP A O 1
ATOM 938 N N . ILE A 1 117 ? -12.880 -5.544 1.304 1.00 97.50 117 ILE A N 1
ATOM 939 C CA . ILE A 1 117 ? -12.338 -4.748 0.192 1.00 97.50 117 ILE A CA 1
ATOM 940 C C . ILE A 1 117 ? -11.034 -4.044 0.575 1.00 97.50 117 ILE A C 1
ATOM 942 O O . ILE A 1 117 ? -10.809 -3.669 1.726 1.00 97.50 117 ILE A O 1
ATOM 946 N N . CYS A 1 118 ? -10.160 -3.820 -0.400 1.00 98.19 118 CYS A N 1
ATOM 947 C CA . CYS A 1 118 ? -8.928 -3.062 -0.231 1.00 98.19 118 CYS A CA 1
ATOM 948 C C . CYS A 1 118 ? -9.015 -1.673 -0.881 1.00 98.19 118 CYS A C 1
ATOM 950 O O . CYS A 1 118 ? -9.485 -1.507 -2.003 1.00 98.19 118 CYS A O 1
ATOM 952 N N . VAL A 1 119 ? -8.522 -0.653 -0.182 1.00 97.88 119 VAL A N 1
ATOM 953 C CA . VAL A 1 119 ? -8.510 0.739 -0.642 1.00 97.88 119 VAL A CA 1
ATOM 954 C C . VAL A 1 119 ? -7.073 1.157 -0.924 1.00 97.88 119 VAL A C 1
ATOM 956 O O . VAL A 1 119 ? -6.253 1.246 -0.011 1.00 97.88 119 VAL A O 1
ATOM 959 N N . LEU A 1 120 ? -6.766 1.445 -2.188 1.00 97.75 120 LEU A N 1
ATOM 960 C CA . LEU A 1 120 ? -5.502 2.039 -2.614 1.00 97.75 120 LEU A CA 1
ATOM 961 C C . LEU A 1 120 ? -5.588 3.563 -2.439 1.00 97.75 120 LEU A C 1
ATOM 963 O O . LEU A 1 120 ? -6.148 4.286 -3.264 1.00 97.75 120 LEU A O 1
ATOM 967 N N . ALA A 1 121 ? -5.041 4.055 -1.330 1.00 95.81 121 ALA A N 1
ATOM 968 C CA . ALA A 1 121 ? -5.069 5.457 -0.926 1.00 95.81 121 ALA A CA 1
ATOM 969 C C . ALA A 1 121 ? -3.651 6.044 -0.952 1.00 95.81 121 ALA A C 1
ATOM 971 O O . ALA A 1 121 ? -2.930 6.089 0.052 1.00 95.81 121 ALA A O 1
ATOM 972 N N . GLY A 1 122 ? -3.222 6.476 -2.140 1.00 94.56 122 GLY A N 1
ATOM 973 C CA . GLY A 1 122 ? -1.852 6.948 -2.354 1.00 94.56 122 GLY A CA 1
ATOM 974 C C . GLY A 1 122 ? -0.830 5.805 -2.361 1.00 94.56 122 GLY A C 1
ATOM 975 O O . GLY A 1 122 ? 0.276 5.946 -1.830 1.00 94.56 122 GLY A O 1
ATOM 976 N N . TYR A 1 123 ? -1.204 4.659 -2.935 1.00 96.75 123 TYR A N 1
ATOM 977 C CA . TYR A 1 123 ? -0.309 3.529 -3.160 1.00 96.75 123 TYR A CA 1
ATOM 978 C C . TYR A 1 123 ? 0.478 3.728 -4.462 1.00 96.75 123 TYR A C 1
ATOM 980 O O . TYR A 1 123 ? -0.088 3.789 -5.546 1.00 96.75 123 TYR A O 1
ATOM 988 N N . MET A 1 124 ? 1.796 3.893 -4.359 1.00 94.81 124 MET A N 1
ATOM 989 C CA . MET A 1 124 ? 2.659 4.358 -5.458 1.00 94.81 124 MET A CA 1
ATOM 990 C C . MET A 1 124 ? 3.293 3.217 -6.270 1.00 94.81 124 MET A C 1
ATOM 992 O O . MET A 1 124 ? 4.373 3.392 -6.839 1.00 94.81 124 MET A O 1
ATOM 996 N N . LEU A 1 125 ? 2.670 2.038 -6.292 1.00 95.75 125 LEU A N 1
ATOM 997 C CA . LEU A 1 125 ? 3.074 0.912 -7.134 1.00 95.75 125 LEU A CA 1
ATOM 998 C C . LEU A 1 125 ? 1.907 0.459 -8.005 1.00 95.75 125 LEU A C 1
ATOM 1000 O O . LEU A 1 125 ? 0.749 0.569 -7.615 1.00 95.75 125 LEU A O 1
ATOM 1004 N N . ILE A 1 126 ? 2.241 -0.078 -9.178 1.00 95.56 126 ILE A N 1
ATOM 1005 C CA . ILE A 1 126 ? 1.272 -0.740 -10.047 1.00 95.56 126 ILE A CA 1
ATOM 1006 C C . ILE A 1 126 ? 1.024 -2.136 -9.481 1.00 95.56 126 ILE A C 1
ATOM 1008 O O . ILE A 1 126 ? 1.965 -2.929 -9.392 1.00 95.56 126 ILE A O 1
ATOM 1012 N N . VAL A 1 127 ? -0.229 -2.403 -9.124 1.00 96.31 127 VAL A N 1
ATOM 1013 C CA . VAL A 1 127 ? -0.703 -3.716 -8.683 1.00 96.31 127 VAL A CA 1
ATOM 1014 C C . VAL A 1 127 ? -0.719 -4.676 -9.877 1.00 96.31 127 VAL A C 1
ATOM 1016 O O . VAL A 1 127 ? -1.097 -4.301 -10.988 1.00 96.31 127 VAL A O 1
ATOM 1019 N N . SER A 1 128 ? -0.243 -5.897 -9.665 1.00 97.62 128 SER A N 1
ATOM 1020 C CA . SER A 1 128 ? -0.227 -6.969 -10.658 1.00 97.62 128 SER A CA 1
ATOM 1021 C C . SER A 1 128 ? -1.628 -7.495 -10.956 1.00 97.62 128 SER A C 1
ATOM 1023 O O . SER A 1 128 ? -2.527 -7.451 -10.119 1.00 97.62 128 SER A O 1
ATOM 1025 N N . ASP A 1 129 ? -1.778 -8.073 -12.146 1.00 96.31 129 ASP A N 1
ATOM 1026 C CA . ASP A 1 129 ? -2.964 -8.829 -12.550 1.00 96.31 129 ASP A CA 1
ATOM 1027 C C . ASP A 1 129 ? -3.361 -9.882 -11.503 1.00 96.31 129 ASP A C 1
ATOM 1029 O O . ASP A 1 129 ? -4.518 -9.960 -11.106 1.00 96.31 129 ASP A O 1
ATOM 1033 N N . LEU A 1 130 ? -2.375 -10.606 -10.968 1.00 97.12 130 LEU A N 1
ATOM 1034 C CA . LEU A 1 130 ? -2.570 -11.626 -9.942 1.00 97.12 130 LEU A CA 1
ATOM 1035 C C . LEU A 1 130 ? -3.269 -11.096 -8.678 1.00 97.12 130 LEU A C 1
ATOM 1037 O O . LEU A 1 130 ? -4.105 -11.795 -8.108 1.00 97.12 130 LEU A O 1
ATOM 1041 N N . MET A 1 131 ? -2.894 -9.910 -8.194 1.00 97.44 131 MET A N 1
ATOM 1042 C CA . MET A 1 131 ? -3.506 -9.337 -6.992 1.00 97.44 131 MET A CA 1
ATOM 1043 C C . MET A 1 131 ? -4.892 -8.760 -7.300 1.00 97.44 131 MET A C 1
ATOM 1045 O O . MET A 1 131 ? -5.804 -8.963 -6.504 1.00 97.44 131 MET A O 1
ATOM 1049 N N . CYS A 1 132 ? -5.075 -8.139 -8.471 1.00 96.25 132 CYS A N 1
ATOM 1050 C CA . CYS A 1 132 ? -6.382 -7.664 -8.935 1.00 96.25 132 CYS A CA 1
ATOM 1051 C C . CYS A 1 132 ? -7.409 -8.796 -9.110 1.00 96.25 132 CYS A C 1
ATOM 1053 O O . CYS A 1 132 ? -8.595 -8.578 -8.907 1.00 96.25 132 CYS A O 1
ATOM 1055 N N . GLU A 1 133 ? -6.974 -10.001 -9.489 1.00 96.44 133 GLU A N 1
ATOM 1056 C CA . GLU A 1 133 ? -7.853 -11.176 -9.604 1.00 96.44 133 GLU A CA 1
ATOM 1057 C C . GLU A 1 133 ? -8.265 -11.759 -8.244 1.00 96.44 133 GLU A C 1
ATOM 1059 O O . GLU A 1 133 ? -9.274 -12.457 -8.152 1.00 96.44 133 GLU A O 1
ATOM 1064 N N . LYS A 1 134 ? -7.466 -11.527 -7.196 1.00 96.06 134 LYS A N 1
ATOM 1065 C CA . LYS A 1 134 ? -7.636 -12.165 -5.882 1.00 96.06 134 LYS A CA 1
ATOM 1066 C C . LYS A 1 134 ? -8.246 -11.263 -4.821 1.00 96.06 134 LYS A C 1
ATOM 1068 O O . LYS A 1 134 ? -8.791 -11.786 -3.853 1.00 96.06 134 LYS A O 1
ATOM 1073 N N . LEU A 1 135 ? -8.101 -9.948 -4.957 1.00 96.19 135 LEU A N 1
ATOM 1074 C CA . LEU A 1 135 ? -8.590 -8.968 -3.998 1.00 96.19 135 LEU A CA 1
ATOM 1075 C C . LEU A 1 135 ? -9.560 -8.018 -4.690 1.00 96.19 135 LEU A C 1
ATOM 1077 O O . LEU A 1 135 ? -9.235 -7.447 -5.729 1.00 96.19 135 LEU A O 1
ATOM 1081 N N . ASP A 1 136 ? -10.703 -7.770 -4.058 1.00 97.12 136 ASP A N 1
ATOM 1082 C CA . ASP A 1 136 ? -11.546 -6.641 -4.430 1.00 97.12 136 ASP A CA 1
ATOM 1083 C C . ASP A 1 136 ? -10.838 -5.350 -4.010 1.00 97.12 136 ASP A C 1
ATOM 1085 O O . ASP A 1 136 ? -10.505 -5.159 -2.835 1.00 97.12 136 ASP A O 1
ATOM 1089 N N . MET A 1 137 ? -10.558 -4.464 -4.971 1.00 96.56 137 MET A N 1
ATOM 1090 C CA . MET A 1 137 ? -9.809 -3.231 -4.725 1.00 96.56 137 MET A CA 1
ATOM 1091 C C . MET A 1 137 ? -10.461 -2.017 -5.383 1.00 96.56 137 MET A C 1
ATOM 1093 O O . MET A 1 137 ? -10.905 -2.070 -6.528 1.00 96.56 137 MET A O 1
ATOM 1097 N N . ILE A 1 138 ? -10.431 -0.884 -4.686 1.00 95.00 138 ILE A N 1
ATOM 1098 C CA . ILE A 1 138 ? -10.730 0.436 -5.253 1.00 95.00 138 ILE A CA 1
ATOM 1099 C C . ILE A 1 138 ? -9.512 1.344 -5.126 1.00 95.00 138 ILE A C 1
ATOM 1101 O O . ILE A 1 138 ? -8.782 1.285 -4.138 1.00 95.00 138 ILE A O 1
ATOM 1105 N N . ASN A 1 139 ? -9.295 2.206 -6.119 1.00 92.12 139 ASN A N 1
ATOM 1106 C CA . ASN A 1 139 ? -8.206 3.179 -6.110 1.00 92.12 139 ASN A CA 1
ATOM 1107 C C . ASN A 1 139 ? -8.745 4.603 -6.076 1.00 92.12 139 ASN A C 1
ATOM 1109 O O . ASN A 1 139 ? -9.564 4.982 -6.913 1.00 92.12 139 ASN A O 1
ATOM 1113 N N . LEU A 1 140 ? -8.242 5.404 -5.139 1.00 86.25 140 LEU A N 1
ATOM 1114 C CA . LEU A 1 140 ? -8.503 6.834 -5.130 1.00 86.25 140 LEU A CA 1
ATOM 1115 C C . LEU A 1 140 ? -7.594 7.510 -6.162 1.00 86.25 140 LEU A C 1
ATOM 1117 O O . LEU A 1 140 ? -6.373 7.529 -6.004 1.00 86.25 140 LEU A O 1
ATOM 1121 N N . HI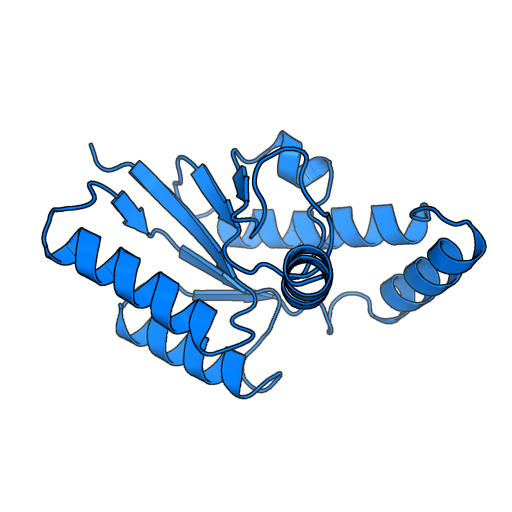S A 1 141 ? -8.199 8.090 -7.198 1.00 81.94 141 HIS A N 1
ATOM 1122 C CA . HIS A 1 141 ? -7.493 8.842 -8.236 1.00 81.94 141 HIS A CA 1
ATOM 1123 C C . HIS A 1 141 ? -7.993 10.290 -8.287 1.00 81.94 141 HIS A C 1
ATOM 1125 O O . HIS A 1 141 ? -9.201 10.512 -8.207 1.00 81.94 141 HIS A O 1
ATOM 1131 N N . PRO A 1 142 ? -7.112 11.292 -8.430 1.00 75.88 142 PRO A N 1
ATOM 1132 C CA . PRO A 1 142 ? -7.503 12.697 -8.375 1.00 75.88 142 PRO A CA 1
ATOM 1133 C C . PRO A 1 142 ? -7.943 13.283 -9.710 1.00 75.88 142 PRO A C 1
ATOM 1135 O O . PRO A 1 142 ? -7.650 14.430 -10.037 1.00 75.88 142 PRO A O 1
ATOM 1138 N N . ALA A 1 143 ? -8.655 12.479 -10.483 1.00 72.19 143 ALA A N 1
ATOM 1139 C CA . ALA A 1 143 ? -9.342 12.911 -11.680 1.00 72.19 143 ALA A CA 1
ATOM 1140 C C . ALA A 1 143 ? -10.687 12.181 -11.743 1.00 72.19 143 ALA A C 1
ATOM 1142 O O . ALA A 1 143 ? -10.791 11.053 -11.246 1.00 72.19 143 ALA A O 1
ATOM 1143 N N . PRO A 1 144 ? -11.717 12.782 -12.360 1.00 76.31 144 PRO A N 1
ATOM 1144 C CA . PRO A 1 144 ? -12.925 12.038 -12.686 1.00 76.31 144 PRO A CA 1
ATOM 1145 C C . PRO A 1 144 ? -12.585 10.840 -13.595 1.00 76.31 144 PRO A C 1
ATOM 1147 O O . PRO A 1 144 ? -11.584 10.882 -14.317 1.00 76.31 144 PRO A O 1
ATOM 1150 N N . PRO A 1 145 ? -13.412 9.780 -13.609 1.00 74.56 145 PRO A N 1
ATOM 1151 C CA . PRO A 1 145 ? -13.257 8.688 -14.567 1.00 74.56 145 PRO A CA 1
ATOM 1152 C C . PRO A 1 145 ? -13.183 9.213 -16.010 1.00 74.56 145 PRO A C 1
ATOM 1154 O O . PRO A 1 145 ? -14.019 10.014 -16.423 1.00 74.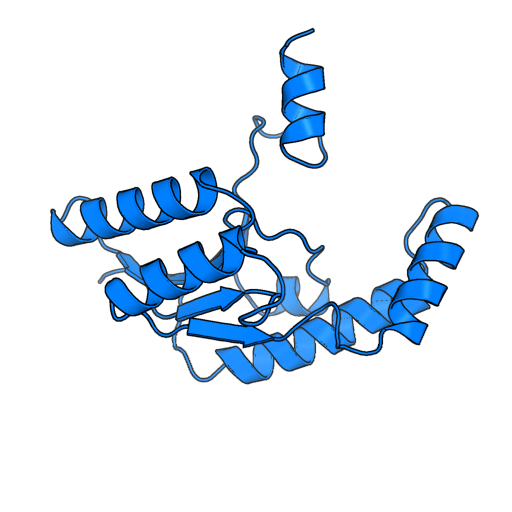56 145 PRO A O 1
ATOM 1157 N N . GLY A 1 146 ? -12.169 8.781 -16.766 1.00 74.88 146 GLY A N 1
ATOM 1158 C CA . GLY A 1 146 ? -11.880 9.292 -18.116 1.00 74.88 146 GLY A CA 1
ATOM 1159 C C . GLY A 1 146 ? -11.051 10.584 -18.160 1.00 74.88 146 GLY A C 1
ATOM 1160 O O . GLY A 1 146 ? -10.741 11.063 -19.247 1.00 74.88 146 GLY A O 1
ATOM 1161 N N . GLY A 1 147 ? -10.690 11.141 -17.002 1.00 75.50 147 GLY A N 1
ATOM 1162 C CA . GLY A 1 147 ? -9.747 12.248 -16.874 1.00 75.50 147 GLY A CA 1
ATOM 1163 C C . GLY A 1 147 ? -8.276 11.813 -16.968 1.00 75.50 147 GLY A C 1
ATOM 1164 O O . GLY A 1 147 ? -7.985 10.639 -17.212 1.00 75.50 147 GLY A O 1
ATOM 1165 N N . PRO A 1 148 ? -7.338 12.754 -16.763 1.00 74.81 148 PRO A N 1
ATOM 1166 C CA . PRO A 1 148 ? -5.909 12.494 -16.877 1.00 74.81 148 PRO A CA 1
ATOM 1167 C C . PRO A 1 148 ? -5.411 11.338 -16.009 1.00 74.81 148 PRO A C 1
ATOM 1169 O O . PRO A 1 148 ? -5.820 11.160 -14.857 1.00 74.81 148 PRO A O 1
ATOM 1172 N N . THR A 1 149 ? -4.477 10.569 -16.563 1.00 78.81 149 THR A N 1
ATOM 1173 C CA . THR A 1 149 ? -3.825 9.430 -15.903 1.00 78.81 149 THR A CA 1
ATOM 1174 C C . THR A 1 149 ? -2.397 9.779 -15.504 1.00 78.81 149 THR A C 1
ATOM 1176 O O . THR A 1 149 ? -1.720 10.502 -16.228 1.00 78.81 149 THR A O 1
ATOM 1179 N N . GLY A 1 150 ? -1.906 9.209 -14.406 1.00 77.06 150 GLY A N 1
ATOM 1180 C CA . GLY A 1 150 ? -0.546 9.438 -13.920 1.00 77.06 150 GLY A CA 1
ATOM 1181 C C . GLY A 1 150 ? -0.508 9.597 -12.406 1.00 77.06 150 GLY A C 1
ATOM 1182 O O . GLY A 1 150 ? -1.479 9.316 -11.705 1.00 77.06 150 GLY A O 1
ATOM 1183 N N . SER A 1 151 ? 0.624 10.049 -11.888 1.00 73.00 151 SER A N 1
ATOM 1184 C CA . SER A 1 151 ? 0.739 10.505 -10.507 1.00 73.00 151 SER A CA 1
ATOM 1185 C C . SER A 1 151 ? -0.150 11.727 -10.249 1.00 73.00 151 SER A C 1
ATOM 1187 O O . SER A 1 151 ? -0.469 12.486 -11.162 1.00 73.00 151 SER A O 1
ATOM 1189 N N . TRP A 1 152 ? -0.511 11.960 -8.982 1.00 70.62 152 TRP A N 1
ATOM 1190 C CA . TRP A 1 152 ? -1.287 13.143 -8.585 1.00 70.62 152 TRP A CA 1
ATOM 1191 C C . TRP A 1 152 ? -0.673 14.452 -9.114 1.00 70.62 152 TRP A C 1
ATOM 1193 O O . TRP A 1 152 ? -1.399 15.331 -9.564 1.00 70.62 152 TRP A O 1
ATOM 1203 N N . GLU A 1 153 ? 0.658 14.580 -9.084 1.00 71.69 153 GLU A N 1
ATOM 1204 C CA . GLU A 1 153 ? 1.361 15.774 -9.570 1.00 71.69 153 GLU A CA 1
ATOM 1205 C C . GLU A 1 153 ? 1.095 15.987 -11.068 1.00 71.69 153 GLU A C 1
ATOM 1207 O O . GLU A 1 153 ? 0.675 17.073 -11.458 1.00 71.69 153 GLU A O 1
ATOM 1212 N N . GLU A 1 154 ? 1.265 14.948 -11.891 1.00 76.50 154 GLU A N 1
ATOM 1213 C CA . GLU A 1 154 ? 1.011 14.994 -13.342 1.00 76.50 154 GLU A CA 1
ATOM 1214 C C . GLU A 1 154 ? -0.448 15.347 -13.653 1.00 76.50 154 GLU A C 1
ATOM 1216 O O . GLU A 1 154 ? -0.710 16.217 -14.483 1.00 76.50 154 GLU A O 1
ATOM 1221 N N . VAL A 1 155 ? -1.388 14.736 -12.927 1.00 77.75 155 VAL A N 1
ATOM 1222 C CA . VAL A 1 155 ? -2.827 14.981 -13.074 1.00 77.75 155 VAL A CA 1
ATOM 1223 C C . VAL A 1 155 ? -3.186 16.430 -12.754 1.00 77.75 155 VAL A C 1
ATOM 1225 O O . VAL A 1 155 ? -3.872 17.079 -13.541 1.00 77.75 155 VAL A O 1
ATOM 1228 N N . ILE A 1 156 ? -2.708 16.973 -11.630 1.00 76.38 156 ILE A N 1
ATOM 1229 C CA . ILE A 1 156 ? -2.988 18.366 -11.263 1.00 76.38 156 ILE A CA 1
ATOM 1230 C C . ILE A 1 156 ? -2.398 19.330 -12.284 1.00 76.38 156 ILE A C 1
ATOM 1232 O O . ILE A 1 156 ? -3.083 20.271 -12.673 1.00 76.38 156 ILE A O 1
ATOM 1236 N N . TRP A 1 157 ? -1.173 19.089 -12.760 1.00 79.50 157 TRP A N 1
ATOM 1237 C CA . TRP A 1 157 ? -0.570 19.928 -13.796 1.00 79.50 157 TRP A CA 1
ATOM 1238 C C . TRP A 1 157 ? -1.369 19.945 -15.098 1.00 79.50 157 TRP A C 1
ATOM 1240 O O . TRP A 1 157 ? -1.363 20.964 -15.783 1.00 79.50 157 TRP A O 1
ATOM 1250 N N . GLU A 1 158 ? -2.043 18.852 -15.450 1.00 80.75 158 GLU A N 1
ATOM 1251 C CA . GLU A 1 158 ? -2.922 18.814 -16.619 1.00 80.75 158 GLU A CA 1
ATOM 1252 C C . GLU A 1 158 ? -4.246 19.543 -16.371 1.00 80.75 158 GLU A C 1
ATOM 1254 O O . GLU A 1 158 ? -4.707 20.280 -17.238 1.00 80.75 158 GLU A O 1
ATOM 1259 N N . LEU A 1 159 ? -4.827 19.388 -15.179 1.00 78.31 159 LEU A N 1
ATOM 1260 C CA . LEU A 1 159 ? -6.126 19.969 -14.832 1.00 78.31 159 LEU A CA 1
ATOM 1261 C C . LEU A 1 159 ? -6.096 21.486 -14.596 1.00 78.31 159 LEU A C 1
ATOM 1263 O O . LEU A 1 159 ? -7.134 22.125 -14.737 1.00 78.31 159 LEU A O 1
ATOM 1267 N N . ILE A 1 160 ? -4.951 22.064 -14.217 1.00 83.50 160 ILE A N 1
ATOM 1268 C CA . ILE A 1 160 ? -4.816 23.518 -13.995 1.00 83.50 160 ILE A CA 1
ATOM 1269 C C . ILE A 1 160 ? -4.392 24.301 -15.247 1.00 83.50 160 ILE A C 1
ATOM 1271 O O . ILE A 1 160 ? -4.097 25.493 -15.137 1.00 83.50 160 ILE A O 1
ATOM 1275 N N . ARG A 1 161 ? -4.294 23.637 -16.404 1.00 65.19 161 ARG A N 1
ATOM 1276 C CA . ARG A 1 161 ? -4.044 24.307 -17.686 1.00 65.19 161 ARG A CA 1
ATOM 1277 C C . ARG A 1 161 ? -5.240 25.119 -18.161 1.00 65.19 161 ARG A C 1
ATOM 1279 O O . ARG A 1 161 ? -6.389 24.704 -17.905 1.00 65.19 161 ARG A O 1
#

Secondary structure (DSSP, 8-state):
-PEEEEEE----SHHHHHHHHHHHHHHHTTS--EEEEEEEESS-TTS-HHHHHHHHHHHHTTPPEEE--TTTSSHHHHHHHHHHHHHHTS--HHHHHHHHHHHHHHHHHHTTS--SEEEESS--SPPPHHHHHHS-EEE--SS-TTS--S-HHHHHHHHT-